Protein AF-A0A2R4M0F5-F1 (afdb_monomer)

Organism: NCBI:txid875171

Radius of gyration: 14.14 Å; Cα contacts (8 Å, |Δi|>4): 103; chains: 1; bounding box: 31×28×37 Å

Nearest PDB structures (foldseek):
  7z3q-assembly1_A  TM=3.157E-01  e=8.423E+00  Homo sapiens

pLDDT: mean 91.21, std 8.67, range [54.84, 97.69]

Mean predicted aligned error: 3.91 Å

Foldseek 3Di:
DDLLVLQLQLLLCCCQPPNCLVCVVCLPPLLVSLVVLQVVLVVLVVLCVVLVPDDPVPRDPSSVVSVVSNVSNVSVPPDDSVRSSVSSVVCVVVVVPPPVRNPD

Secondary structure (DSSP, 8-state):
--HHHHHHHHHHHHIIIIIGGG-GGGGG-HHHHHHHHHHHHHHHHHHHHHHHTS-GGG--HHHHHHHHHHHHHGGGTT--HHHHHHHHHHHHHTTTT-HHHHT-

Structure (mmCIF, N/CA/C/O backbone):
data_AF-A0A2R4M0F5-F1
#
_entry.id   AF-A0A2R4M0F5-F1
#
loop_
_atom_site.group_PDB
_atom_site.id
_atom_site.type_symbol
_atom_site.label_atom_id
_atom_site.label_alt_id
_atom_site.label_comp_id
_atom_site.label_asym_id
_atom_site.label_entity_id
_atom_site.label_seq_id
_atom_site.pdbx_PDB_ins_code
_atom_site.Cartn_x
_atom_site.Cartn_y
_atom_site.Cartn_z
_atom_site.occupancy
_atom_site.B_iso_or_equiv
_atom_site.auth_seq_id
_atom_site.auth_comp_id
_atom_site.auth_asym_id
_atom_site.auth_atom_id
_atom_site.pdbx_PDB_model_num
ATOM 1 N N . MET A 1 1 ? -12.616 13.832 -6.824 1.00 59.62 1 MET A N 1
ATOM 2 C CA . MET A 1 1 ? -12.333 12.917 -5.696 1.00 59.62 1 MET A CA 1
ATOM 3 C C . MET A 1 1 ? -11.372 13.626 -4.759 1.00 59.62 1 MET A C 1
ATOM 5 O O . MET A 1 1 ? -10.396 14.182 -5.255 1.00 59.62 1 MET A O 1
ATOM 9 N N . GLY A 1 2 ? -11.665 13.701 -3.460 1.00 85.56 2 GLY A N 1
ATOM 10 C CA . GLY A 1 2 ? -10.789 14.400 -2.518 1.00 85.56 2 GLY A CA 1
ATOM 11 C C . GLY A 1 2 ? -9.448 13.677 -2.349 1.00 85.56 2 GLY A C 1
ATOM 12 O O . GLY A 1 2 ? -9.358 12.466 -2.557 1.00 85.56 2 GLY A O 1
ATOM 13 N N . LYS A 1 3 ? -8.397 14.400 -1.931 1.00 89.00 3 LYS A N 1
ATOM 14 C CA . LYS A 1 3 ? -7.096 13.794 -1.575 1.00 89.00 3 LYS A CA 1
ATOM 15 C C . LYS A 1 3 ? -7.280 12.657 -0.561 1.00 89.00 3 LYS A C 1
ATOM 17 O O . LYS A 1 3 ? -6.698 11.590 -0.721 1.00 89.00 3 LYS A O 1
ATOM 22 N N . HIS A 1 4 ? -8.145 12.871 0.424 1.00 94.00 4 HIS A N 1
ATOM 23 C CA . HIS A 1 4 ? -8.508 11.891 1.443 1.00 94.00 4 HIS A CA 1
ATOM 24 C C . HIS A 1 4 ? -9.094 10.590 0.851 1.00 94.00 4 HIS A C 1
ATOM 26 O O . HIS A 1 4 ? -8.579 9.507 1.122 1.00 94.00 4 HIS A O 1
ATOM 32 N N . ASP A 1 5 ? -10.082 10.684 -0.046 1.00 94.69 5 ASP A N 1
ATOM 33 C CA . ASP A 1 5 ? -10.689 9.507 -0.691 1.00 94.69 5 ASP A CA 1
ATOM 34 C C . ASP A 1 5 ? -9.673 8.711 -1.514 1.00 94.69 5 ASP A C 1
ATOM 36 O O . ASP A 1 5 ? -9.697 7.481 -1.531 1.00 94.69 5 ASP A O 1
ATOM 40 N N . SER A 1 6 ? -8.752 9.412 -2.183 1.00 95.50 6 SER A N 1
ATOM 41 C CA . SER A 1 6 ? -7.701 8.764 -2.969 1.00 95.50 6 SER A CA 1
ATOM 42 C C . SER A 1 6 ? -6.733 7.957 -2.095 1.00 95.50 6 SER A C 1
ATOM 44 O O . SER A 1 6 ? -6.307 6.877 -2.500 1.00 95.50 6 SER A O 1
ATOM 46 N N . VAL A 1 7 ? -6.443 8.430 -0.875 1.00 97.19 7 VAL A N 1
ATOM 47 C CA . VAL A 1 7 ? -5.639 7.693 0.111 1.00 97.19 7 VAL A CA 1
ATOM 48 C C . VAL A 1 7 ? -6.387 6.454 0.590 1.00 97.19 7 VAL A C 1
ATOM 50 O O . VAL A 1 7 ? -5.822 5.365 0.553 1.00 97.19 7 VAL A O 1
ATOM 53 N N . LEU A 1 8 ? -7.661 6.587 0.970 1.00 96.69 8 LEU A N 1
ATOM 54 C CA . LEU A 1 8 ? -8.474 5.452 1.418 1.00 96.69 8 LEU A CA 1
ATOM 55 C C . LEU A 1 8 ? -8.600 4.368 0.341 1.00 96.69 8 LEU A C 1
ATOM 57 O O . LEU A 1 8 ? -8.444 3.185 0.638 1.00 96.69 8 LEU A O 1
ATOM 61 N N . GLN A 1 9 ? -8.841 4.753 -0.914 1.00 95.94 9 GLN A N 1
ATOM 62 C CA . GLN A 1 9 ? -8.931 3.804 -2.026 1.00 95.94 9 GLN A CA 1
ATOM 63 C C . GLN A 1 9 ? -7.598 3.102 -2.297 1.00 95.94 9 GLN A C 1
ATOM 65 O O . GLN A 1 9 ? -7.572 1.877 -2.436 1.00 95.94 9 GLN A O 1
ATOM 70 N N . ALA A 1 10 ? -6.494 3.853 -2.335 1.00 96.94 10 ALA A N 1
ATOM 71 C CA . ALA A 1 10 ? -5.162 3.291 -2.529 1.00 96.94 10 ALA A CA 1
ATOM 72 C C . ALA A 1 10 ? -4.784 2.335 -1.387 1.00 96.94 10 ALA A C 1
ATOM 74 O O . ALA A 1 10 ? -4.281 1.237 -1.627 1.00 96.94 10 ALA A O 1
ATOM 75 N N . LEU A 1 11 ? -5.074 2.720 -0.144 1.00 97.25 11 LEU A N 1
ATOM 76 C CA . LEU A 1 11 ? -4.801 1.909 1.036 1.00 97.25 11 LEU A CA 1
ATOM 77 C C . LEU A 1 11 ? -5.634 0.628 1.032 1.00 97.25 11 LEU A C 1
ATOM 79 O O . LEU A 1 11 ? -5.096 -0.457 1.247 1.00 97.25 11 LEU A O 1
ATOM 83 N N . ARG A 1 12 ? -6.925 0.734 0.707 1.00 95.50 12 ARG A N 1
ATOM 84 C CA . ARG A 1 12 ? -7.805 -0.425 0.557 1.00 95.50 12 ARG A CA 1
ATOM 85 C C . ARG A 1 12 ? -7.296 -1.377 -0.524 1.00 95.50 12 ARG A C 1
ATOM 87 O O . ARG A 1 12 ? -7.290 -2.579 -0.296 1.00 95.50 12 ARG A O 1
ATOM 94 N N . PHE A 1 13 ? -6.840 -0.862 -1.667 1.00 95.12 13 PHE A N 1
ATOM 95 C CA . PHE A 1 13 ? -6.222 -1.679 -2.715 1.00 95.12 13 PHE A CA 1
ATOM 96 C C . PHE A 1 13 ? -5.027 -2.477 -2.173 1.00 95.12 13 PHE A C 1
ATOM 98 O O . PHE A 1 13 ? -4.968 -3.692 -2.356 1.00 95.12 13 PHE A O 1
ATOM 105 N N . VAL A 1 14 ? -4.093 -1.829 -1.467 1.00 95.69 14 VAL A N 1
ATOM 106 C CA . VAL A 1 14 ? -2.915 -2.523 -0.921 1.00 95.69 14 VAL A CA 1
ATOM 107 C C . VAL A 1 14 ? -3.331 -3.579 0.104 1.00 95.69 14 VAL A C 1
ATOM 109 O O . VAL A 1 14 ? -2.896 -4.728 0.018 1.00 95.69 14 VAL A O 1
ATOM 112 N N . LEU A 1 15 ? -4.201 -3.223 1.046 1.00 95.25 15 LEU A N 1
ATOM 113 C CA . LEU A 1 15 ?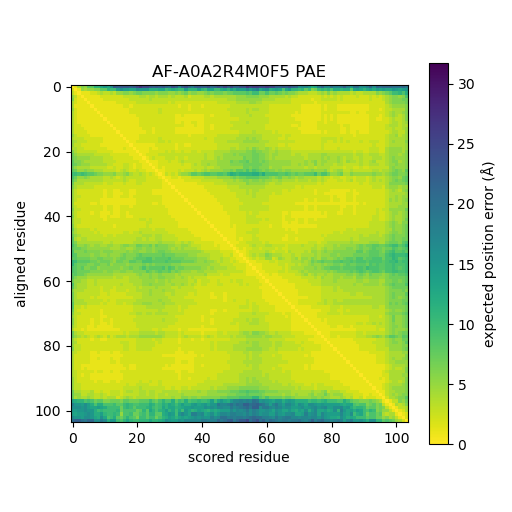 -4.620 -4.127 2.113 1.00 95.25 15 LEU A CA 1
ATOM 114 C C . LEU A 1 15 ? -5.394 -5.331 1.577 1.00 95.25 15 LEU A C 1
ATOM 116 O O . LEU A 1 15 ? -5.026 -6.466 1.874 1.00 95.25 15 LEU A O 1
ATOM 120 N N . CYS A 1 16 ? -6.408 -5.099 0.742 1.00 93.06 16 CYS A N 1
ATOM 121 C CA . CYS A 1 16 ? -7.269 -6.163 0.234 1.00 93.06 16 CYS A CA 1
ATOM 122 C C . CYS A 1 16 ? -6.595 -7.030 -0.82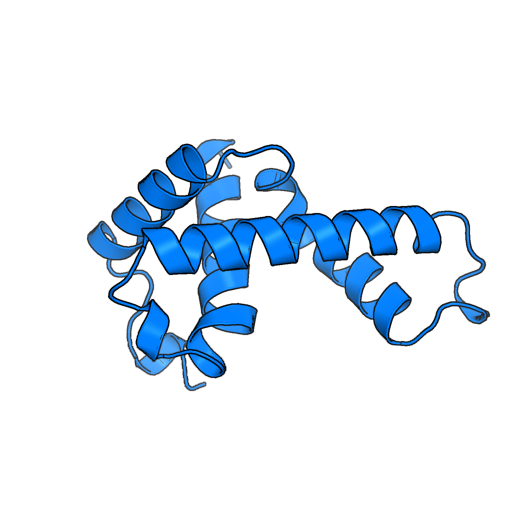6 1.00 93.06 16 CYS A C 1
ATOM 124 O O . CYS A 1 16 ? -6.868 -8.219 -0.867 1.00 93.06 16 CYS A O 1
ATOM 126 N N . GLU A 1 17 ? -5.749 -6.472 -1.696 1.00 91.56 17 GLU A N 1
ATOM 127 C CA . GLU A 1 17 ? -5.206 -7.238 -2.827 1.00 91.56 17 GLU A CA 1
ATOM 128 C C . GLU A 1 17 ? -3.775 -7.733 -2.614 1.00 91.56 17 GLU A C 1
ATOM 130 O O . GLU A 1 17 ? -3.315 -8.603 -3.359 1.00 91.56 17 GLU A O 1
ATOM 135 N N . LYS A 1 18 ? -3.023 -7.143 -1.677 1.00 91.44 18 LYS A N 1
ATOM 136 C CA . LYS A 1 18 ? -1.577 -7.396 -1.542 1.00 91.44 18 LYS A CA 1
ATOM 137 C C . LYS A 1 18 ? -1.174 -7.888 -0.156 1.00 91.44 18 LYS A C 1
ATOM 139 O O . LYS A 1 18 ? -0.248 -8.696 -0.081 1.00 91.44 18 LYS A O 1
ATOM 144 N N . VAL A 1 19 ? -1.851 -7.439 0.906 1.00 93.06 19 VAL A N 1
ATOM 145 C CA . VAL A 1 19 ? -1.493 -7.761 2.299 1.00 93.06 19 VAL A CA 1
ATOM 146 C C . VAL A 1 19 ? -2.365 -8.881 2.867 1.00 93.06 19 VAL A C 1
ATOM 148 O O . VAL A 1 19 ? -1.873 -9.992 3.057 1.00 93.06 19 VAL A O 1
ATOM 151 N N . TYR A 1 20 ? -3.652 -8.630 3.112 1.00 92.56 20 TYR A N 1
ATOM 152 C CA . TYR A 1 20 ? -4.519 -9.545 3.860 1.00 92.56 20 TYR A CA 1
ATOM 153 C C . TYR A 1 20 ? -4.707 -10.929 3.227 1.00 92.56 20 TYR A C 1
ATOM 155 O O . TYR A 1 20 ? -4.646 -11.894 3.986 1.00 92.56 20 TYR A O 1
ATOM 163 N N . PRO A 1 21 ? -4.797 -11.098 1.891 1.00 89.62 21 PRO A N 1
ATOM 164 C CA . PRO A 1 21 ? -4.873 -12.436 1.295 1.00 89.62 21 PRO A CA 1
ATOM 165 C C . PRO A 1 21 ? -3.678 -13.341 1.626 1.00 89.62 21 PRO A C 1
ATOM 167 O O . PRO A 1 21 ? -3.781 -14.559 1.548 1.00 89.62 21 PRO A O 1
ATOM 170 N N . ARG A 1 22 ? -2.526 -12.756 1.982 1.00 89.25 22 ARG A N 1
ATOM 171 C CA . ARG A 1 22 ? -1.290 -13.485 2.319 1.00 89.25 22 ARG A CA 1
ATOM 172 C C . ARG A 1 22 ? -1.002 -13.513 3.819 1.00 89.25 22 ARG A C 1
ATOM 174 O O . ARG A 1 22 ? -0.160 -14.285 4.264 1.00 89.25 22 ARG A O 1
ATOM 181 N N . ARG A 1 23 ? -1.630 -12.614 4.576 1.00 89.56 23 ARG A N 1
ATOM 182 C CA . ARG A 1 23 ? -1.312 -12.286 5.970 1.00 89.56 23 ARG A CA 1
ATOM 183 C C . ARG A 1 23 ? -2.588 -11.888 6.719 1.00 89.56 23 ARG A C 1
ATOM 185 O O . ARG A 1 23 ? -2.766 -10.730 7.104 1.00 89.56 23 ARG A O 1
ATOM 192 N N . LEU A 1 24 ? -3.501 -12.844 6.897 1.00 88.12 24 LEU A N 1
ATOM 193 C CA . LEU A 1 24 ? -4.765 -12.627 7.620 1.00 88.12 24 LEU A CA 1
ATOM 194 C C . LEU A 1 24 ? -4.543 -12.252 9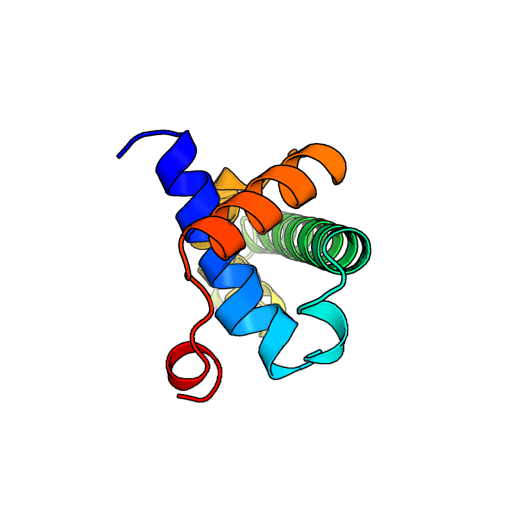.093 1.00 88.12 24 LEU A C 1
ATOM 196 O O . LEU A 1 24 ? -5.362 -11.547 9.681 1.00 88.12 24 LEU A O 1
ATOM 200 N N . ASP A 1 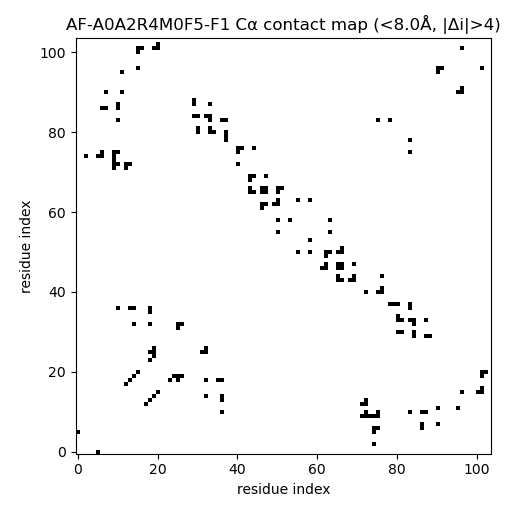25 ? -3.404 -12.650 9.667 1.00 88.62 25 ASP A N 1
ATOM 201 C CA . ASP A 1 25 ? -2.954 -12.265 11.009 1.00 88.62 25 ASP A CA 1
ATOM 202 C C . ASP A 1 25 ? -2.886 -10.741 11.207 1.00 88.62 25 ASP A C 1
ATOM 204 O O . ASP A 1 25 ? -3.046 -10.244 12.321 1.00 88.62 25 ASP A O 1
ATOM 208 N N . LEU A 1 26 ? -2.703 -9.981 10.123 1.00 91.69 26 LEU A N 1
ATOM 209 C CA . LEU A 1 26 ? -2.580 -8.526 10.161 1.00 91.69 26 LEU A CA 1
ATOM 210 C C . LEU A 1 26 ? -3.922 -7.789 10.201 1.00 91.69 26 LEU A C 1
ATOM 212 O O . LEU A 1 26 ? -3.935 -6.588 10.459 1.00 91.69 26 LEU A O 1
ATOM 216 N N . MET A 1 27 ? -5.054 -8.466 9.979 1.00 87.75 27 MET A N 1
ATOM 217 C CA . MET A 1 27 ? -6.375 -7.819 9.951 1.00 87.75 27 MET A CA 1
ATOM 218 C C . MET A 1 27 ? -6.778 -7.200 11.295 1.00 87.75 27 MET A C 1
ATOM 220 O O . MET A 1 27 ? -7.609 -6.305 11.327 1.00 87.75 27 MET A O 1
ATOM 224 N N . ARG A 1 28 ? -6.193 -7.654 12.408 1.00 83.88 28 ARG A N 1
ATOM 225 C CA . ARG A 1 28 ? -6.455 -7.114 13.755 1.00 83.88 28 ARG A CA 1
ATOM 226 C C . ARG A 1 28 ? -5.254 -6.382 14.353 1.00 83.88 28 ARG A C 1
ATOM 228 O O . ARG A 1 28 ? -5.224 -6.130 15.553 1.00 83.88 28 ARG A O 1
ATOM 235 N N . ASN A 1 29 ? -4.242 -6.085 13.539 1.00 91.62 29 ASN A N 1
ATOM 236 C CA . ASN A 1 29 ? -3.013 -5.442 13.985 1.00 91.62 29 ASN A CA 1
ATOM 237 C C . ASN A 1 29 ? -2.643 -4.293 13.044 1.00 91.62 29 ASN A C 1
ATOM 239 O O . ASN A 1 29 ? -1.765 -4.425 12.191 1.00 91.62 29 ASN A O 1
ATOM 243 N N . ASP A 1 30 ? -3.308 -3.153 13.230 1.00 90.25 30 ASP A N 1
ATOM 244 C CA . ASP A 1 30 ? -3.152 -1.981 12.365 1.00 90.25 30 ASP A CA 1
ATOM 245 C C . ASP A 1 30 ? -1.721 -1.440 12.352 1.00 90.25 30 ASP A C 1
ATOM 247 O O . ASP A 1 30 ? -1.253 -0.972 11.318 1.00 90.25 30 ASP A O 1
ATOM 251 N N . THR A 1 31 ? -0.996 -1.533 13.471 1.00 93.25 31 THR A N 1
ATOM 252 C CA . THR A 1 31 ? 0.415 -1.123 13.539 1.00 93.25 31 THR A CA 1
ATOM 253 C C . THR A 1 31 ? 1.266 -1.977 12.602 1.00 93.25 31 THR A C 1
ATOM 255 O O . THR A 1 31 ? 1.990 -1.447 11.760 1.00 93.25 31 THR A O 1
ATOM 258 N N . ARG A 1 32 ? 1.140 -3.306 12.691 1.00 94.94 32 ARG A N 1
ATOM 259 C CA . ARG A 1 32 ? 1.905 -4.227 11.846 1.00 94.94 32 ARG A CA 1
ATOM 260 C C . ARG A 1 32 ? 1.442 -4.175 10.389 1.00 94.94 32 ARG A C 1
ATOM 262 O O . ARG A 1 32 ? 2.266 -4.272 9.484 1.00 94.94 32 ARG A O 1
ATOM 269 N N . ALA A 1 33 ? 0.148 -3.975 10.146 1.00 95.50 33 ALA A N 1
ATOM 270 C CA . ALA A 1 33 ? -0.388 -3.755 8.807 1.00 95.50 33 ALA A CA 1
ATOM 271 C C . ALA A 1 33 ? 0.166 -2.461 8.186 1.00 95.50 33 ALA A C 1
ATOM 273 O O . ALA A 1 33 ? 0.586 -2.481 7.031 1.00 95.50 33 ALA A O 1
ATOM 274 N N . ALA A 1 34 ? 0.246 -1.366 8.949 1.00 97.00 34 ALA A N 1
ATOM 275 C CA . ALA A 1 34 ? 0.823 -0.102 8.495 1.00 97.00 34 ALA A CA 1
ATOM 276 C C . ALA A 1 34 ? 2.312 -0.234 8.144 1.00 97.00 34 ALA A C 1
ATOM 278 O O . ALA A 1 34 ? 2.726 0.277 7.107 1.00 97.00 34 ALA A O 1
ATOM 279 N N . GLU A 1 35 ? 3.099 -0.961 8.945 1.00 96.31 35 GLU A N 1
ATOM 280 C CA . GLU A 1 35 ? 4.505 -1.272 8.633 1.00 96.31 35 GLU A CA 1
ATOM 281 C C . GLU A 1 35 ? 4.647 -2.023 7.304 1.00 96.31 35 GLU A C 1
ATOM 283 O O . GLU A 1 35 ? 5.493 -1.691 6.473 1.00 96.31 35 GLU A O 1
ATOM 288 N N . VAL A 1 36 ? 3.795 -3.025 7.079 1.00 96.50 36 VAL A N 1
ATOM 289 C CA . VAL A 1 36 ? 3.814 -3.809 5.839 1.00 96.50 36 VAL A CA 1
ATOM 290 C C . VAL A 1 36 ? 3.381 -2.962 4.641 1.00 96.50 36 VAL A C 1
ATOM 292 O O . VAL A 1 36 ? 3.991 -3.065 3.577 1.00 96.50 36 VAL A O 1
ATOM 295 N N . VAL A 1 37 ? 2.370 -2.101 4.796 1.00 97.38 37 VAL A N 1
ATOM 296 C CA . VAL A 1 37 ? 1.943 -1.167 3.743 1.00 97.38 37 VAL A CA 1
ATOM 297 C C . VAL A 1 37 ? 3.054 -0.171 3.412 1.00 97.38 37 VAL A C 1
ATOM 299 O O . VAL A 1 37 ? 3.349 0.019 2.236 1.00 97.38 37 VAL A O 1
ATOM 302 N N . GLU A 1 38 ? 3.690 0.437 4.415 1.00 97.19 38 GLU A N 1
ATOM 303 C CA . GLU A 1 38 ? 4.807 1.370 4.221 1.00 97.19 38 GLU A CA 1
ATOM 304 C C . GLU A 1 38 ? 5.950 0.699 3.448 1.00 97.19 38 GLU A C 1
ATOM 306 O O . GLU A 1 38 ? 6.401 1.217 2.424 1.00 97.19 38 GLU A O 1
ATOM 311 N N . SER A 1 39 ? 6.362 -0.496 3.884 1.00 95.94 39 SER A N 1
ATOM 312 C CA . SER A 1 39 ? 7.404 -1.277 3.212 1.00 95.94 39 SER A CA 1
ATOM 313 C C . SER A 1 39 ? 7.024 -1.606 1.766 1.00 95.94 39 SER A C 1
ATOM 315 O O . SER A 1 39 ? 7.826 -1.406 0.854 1.00 95.94 39 SER A O 1
ATOM 317 N N . TYR A 1 40 ? 5.781 -2.032 1.527 1.00 95.56 40 TYR A N 1
ATOM 318 C CA . TYR A 1 40 ? 5.279 -2.317 0.186 1.00 95.56 40 TYR A CA 1
ATOM 319 C C . TYR A 1 40 ? 5.319 -1.083 -0.728 1.00 95.56 40 TYR A C 1
ATOM 321 O O . TYR A 1 40 ? 5.777 -1.173 -1.868 1.00 95.56 40 TYR A O 1
ATOM 329 N N . VAL A 1 41 ? 4.858 0.073 -0.240 1.00 96.69 41 VAL A N 1
ATOM 330 C CA . VAL A 1 41 ? 4.854 1.330 -1.003 1.00 96.69 41 VAL A CA 1
ATOM 331 C C . VAL A 1 41 ? 6.277 1.778 -1.325 1.00 96.69 41 VAL A C 1
ATOM 333 O O . VAL A 1 41 ? 6.533 2.195 -2.457 1.00 96.69 41 VAL A O 1
ATOM 336 N N . SER A 1 42 ? 7.200 1.645 -0.369 1.00 95.50 42 SER A N 1
ATOM 337 C CA . SER A 1 42 ? 8.617 1.964 -0.557 1.00 95.50 42 SER A CA 1
ATOM 338 C C . SER A 1 42 ? 9.242 1.104 -1.659 1.00 95.50 42 SER A C 1
ATOM 340 O O . SER A 1 42 ? 9.741 1.640 -2.649 1.00 95.50 42 SER A O 1
ATOM 342 N N . ILE A 1 43 ? 9.087 -0.223 -1.566 1.00 95.00 43 ILE A N 1
ATOM 343 C CA . ILE A 1 43 ? 9.603 -1.175 -2.560 1.00 95.00 43 ILE A CA 1
ATOM 344 C C . ILE A 1 43 ? 9.037 -0.857 -3.949 1.00 95.00 43 ILE A C 1
ATOM 346 O O . ILE A 1 43 ? 9.783 -0.687 -4.908 1.00 95.00 43 ILE A O 1
ATOM 350 N N . ILE A 1 44 ? 7.716 -0.723 -4.091 1.00 96.12 44 ILE A N 1
ATOM 351 C CA . ILE A 1 44 ? 7.123 -0.427 -5.404 1.00 96.12 44 ILE A CA 1
ATOM 352 C C . ILE A 1 44 ? 7.624 0.912 -5.961 1.00 96.12 44 ILE A C 1
ATOM 354 O O . ILE A 1 44 ? 7.847 1.008 -7.167 1.00 96.12 44 ILE A O 1
ATOM 358 N N . SER A 1 45 ? 7.828 1.926 -5.117 1.00 94.62 45 SER A N 1
ATOM 359 C CA . SER A 1 45 ? 8.336 3.235 -5.550 1.00 94.62 45 SER A CA 1
ATOM 360 C C . SER A 1 45 ? 9.784 3.167 -6.039 1.00 94.62 45 SER A C 1
ATOM 362 O O . SER A 1 45 ? 10.102 3.753 -7.074 1.00 94.62 45 SER A O 1
ATOM 364 N N . GLU A 1 46 ? 10.642 2.411 -5.353 1.00 93.31 46 GLU A N 1
ATOM 365 C CA . GLU A 1 46 ? 12.034 2.185 -5.755 1.00 93.31 46 GLU A CA 1
ATOM 366 C C . GLU A 1 46 ? 12.112 1.468 -7.111 1.00 93.31 46 GLU A C 1
ATOM 368 O O . GLU A 1 46 ? 12.749 1.945 -8.056 1.00 93.31 46 GLU A O 1
ATOM 373 N N . PHE A 1 47 ? 11.379 0.362 -7.255 1.00 93.19 47 PHE A N 1
ATOM 374 C CA . PHE A 1 47 ? 11.356 -0.393 -8.507 1.00 93.19 47 PHE A CA 1
ATOM 375 C C . PHE A 1 47 ? 10.678 0.375 -9.644 1.00 93.19 47 PHE A C 1
ATOM 377 O O . PHE A 1 47 ? 11.089 0.242 -10.797 1.00 93.19 47 PHE A O 1
ATOM 384 N N . TYR A 1 48 ? 9.674 1.205 -9.348 1.00 94.06 48 TYR A N 1
ATOM 385 C CA . TYR A 1 48 ? 9.095 2.120 -10.328 1.00 94.06 48 TYR A CA 1
ATOM 386 C C . TYR A 1 48 ? 10.138 3.109 -10.849 1.00 94.06 48 TYR A C 1
ATOM 388 O O . TYR A 1 48 ? 10.266 3.252 -12.063 1.00 94.06 48 TYR A O 1
ATOM 396 N N . ALA A 1 49 ? 10.902 3.753 -9.961 1.00 90.62 49 ALA A N 1
ATOM 397 C CA . ALA A 1 49 ? 11.939 4.704 -10.352 1.00 90.62 49 ALA A CA 1
ATOM 398 C C . ALA A 1 49 ? 12.990 4.043 -11.259 1.00 90.62 49 ALA A C 1
ATOM 40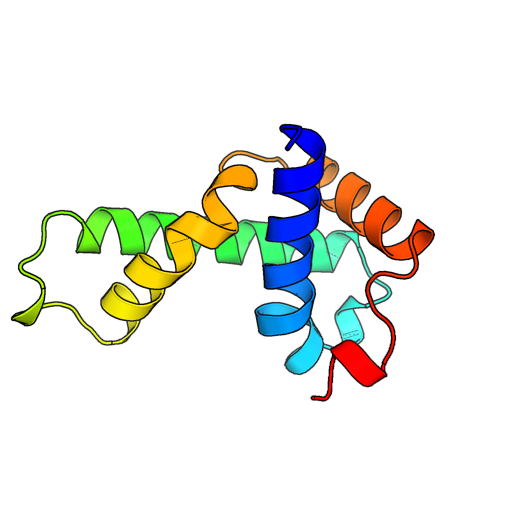0 O O . ALA A 1 49 ? 13.324 4.583 -12.315 1.00 90.62 49 ALA A O 1
ATOM 401 N N . GLY A 1 50 ? 13.426 2.827 -10.911 1.00 88.38 50 GLY A N 1
ATOM 402 C CA . GLY A 1 50 ? 14.326 2.032 -11.750 1.00 88.38 50 GLY A CA 1
ATOM 403 C C . GLY A 1 50 ? 13.713 1.630 -13.099 1.00 88.38 50 GLY A C 1
ATOM 404 O O . GLY A 1 50 ? 14.398 1.640 -14.120 1.00 88.38 50 GLY A O 1
ATOM 405 N N . ALA A 1 51 ? 12.419 1.304 -13.135 1.00 91.31 51 ALA A N 1
ATOM 406 C CA . ALA A 1 51 ? 11.711 0.897 -14.348 1.00 91.31 51 ALA A CA 1
ATOM 407 C C . ALA A 1 51 ? 11.354 2.069 -15.277 1.00 91.31 51 ALA A C 1
ATOM 409 O O . ALA A 1 51 ? 11.231 1.869 -16.490 1.00 91.31 51 ALA A O 1
ATOM 410 N N . TYR A 1 52 ? 11.166 3.271 -14.724 1.00 90.75 52 TYR A N 1
ATOM 411 C CA . TYR A 1 52 ? 10.660 4.444 -15.435 1.00 90.75 52 TYR A CA 1
ATOM 412 C C . TYR A 1 52 ? 11.544 4.819 -16.626 1.00 90.75 52 TYR A C 1
ATOM 414 O O . TYR A 1 52 ? 11.040 5.025 -17.727 1.00 90.75 52 TYR A O 1
ATOM 422 N N . PHE A 1 53 ? 12.863 4.799 -16.428 1.00 88.81 53 PHE A N 1
ATOM 423 C CA . PHE A 1 53 ? 13.849 5.133 -17.460 1.00 88.81 53 PHE A CA 1
ATOM 424 C C . PHE A 1 53 ? 14.280 3.932 -18.318 1.00 88.81 53 PHE A C 1
ATOM 426 O O . PHE A 1 53 ? 15.019 4.092 -19.289 1.00 88.81 53 PHE A O 1
ATOM 433 N N . LYS A 1 54 ? 13.830 2.714 -17.990 1.00 90.25 54 LYS A N 1
ATOM 434 C CA . LYS A 1 54 ? 14.166 1.503 -18.750 1.00 90.25 54 LYS A CA 1
ATOM 435 C C . LYS A 1 54 ? 13.243 1.322 -19.949 1.00 90.25 54 LYS A C 1
ATOM 437 O O . LYS A 1 54 ? 12.029 1.520 -19.854 1.00 90.25 54 LYS A O 1
ATOM 442 N N . ASN A 1 55 ? 13.818 0.823 -21.046 1.00 92.69 55 ASN A N 1
ATOM 443 C CA . ASN A 1 55 ? 13.055 0.338 -22.196 1.00 92.69 55 ASN A CA 1
ATOM 444 C C . ASN A 1 55 ? 12.031 -0.723 -21.725 1.00 92.69 55 ASN A C 1
ATOM 446 O O . ASN A 1 55 ? 12.447 -1.689 -21.076 1.00 92.69 55 ASN A O 1
ATOM 450 N N . PRO A 1 56 ? 10.729 -0.592 -22.057 1.00 92.00 56 PRO A N 1
ATOM 451 C CA . PRO A 1 56 ? 9.692 -1.536 -21.643 1.00 92.00 56 PRO A CA 1
ATOM 452 C C . PRO A 1 56 ? 10.007 -3.008 -21.938 1.00 92.00 56 PRO A C 1
ATOM 454 O O . PRO A 1 56 ? 9.704 -3.865 -21.111 1.00 92.00 56 PRO A O 1
ATOM 457 N N . ALA A 1 57 ? 10.670 -3.299 -23.063 1.00 93.00 57 ALA A N 1
ATOM 458 C CA . ALA A 1 57 ? 11.042 -4.659 -23.459 1.00 93.00 57 ALA A CA 1
ATOM 459 C C . ALA A 1 57 ? 12.137 -5.277 -22.570 1.00 93.00 57 ALA A C 1
ATOM 461 O O . ALA A 1 57 ? 12.275 -6.495 -22.517 1.00 93.00 57 ALA A O 1
ATOM 462 N N . LYS A 1 58 ? 12.908 -4.447 -21.856 1.00 93.62 58 LYS A N 1
ATOM 463 C CA . LYS A 1 58 ? 14.005 -4.873 -20.972 1.00 93.62 58 LYS A CA 1
ATOM 464 C C . LYS A 1 58 ? 13.605 -4.937 -19.496 1.00 93.62 58 LYS A C 1
ATOM 466 O O . LYS A 1 58 ? 14.445 -5.249 -18.657 1.00 93.62 58 LYS A O 1
ATOM 471 N N . ARG A 1 59 ? 12.350 -4.617 -19.160 1.00 92.50 59 ARG A N 1
ATOM 472 C CA . ARG A 1 59 ? 11.876 -4.615 -17.772 1.00 92.50 59 ARG A CA 1
ATOM 473 C C . ARG A 1 59 ? 11.694 -6.035 -17.255 1.00 92.50 59 ARG A C 1
ATOM 475 O O . ARG A 1 59 ? 11.035 -6.868 -17.894 1.00 92.50 59 ARG A O 1
ATOM 482 N N . THR A 1 60 ? 12.190 -6.285 -16.049 1.00 94.25 60 THR A N 1
ATOM 483 C CA . THR A 1 60 ? 11.903 -7.537 -15.345 1.00 94.25 60 THR A CA 1
ATOM 484 C C . THR A 1 60 ? 10.395 -7.661 -15.073 1.00 94.25 60 THR A C 1
ATOM 486 O O . THR A 1 60 ? 9.664 -6.661 -15.102 1.00 94.25 60 THR A O 1
ATOM 489 N N . PRO A 1 61 ? 9.876 -8.872 -14.804 1.00 92.75 61 PRO A N 1
ATOM 490 C CA . PRO A 1 61 ? 8.479 -9.035 -14.403 1.00 92.75 61 PRO A CA 1
ATOM 491 C C . PRO A 1 61 ? 8.103 -8.169 -13.191 1.00 92.75 61 PRO A C 1
ATOM 493 O O . PRO A 1 61 ? 7.021 -7.582 -13.163 1.00 92.75 61 PRO A O 1
ATOM 496 N N . PHE A 1 62 ? 9.020 -8.024 -12.229 1.00 91.00 62 PHE A N 1
ATOM 497 C CA . PHE A 1 62 ? 8.792 -7.205 -11.041 1.00 91.00 62 PHE A CA 1
ATOM 498 C C . PHE A 1 62 ? 8.726 -5.709 -11.372 1.00 91.00 62 PHE A C 1
ATOM 500 O O . PHE A 1 62 ? 7.816 -5.022 -10.919 1.00 91.00 62 PHE A O 1
ATOM 507 N N . GLU A 1 63 ? 9.621 -5.212 -12.225 1.00 93.06 63 GLU A N 1
ATOM 508 C CA . GLU A 1 63 ? 9.614 -3.820 -12.697 1.00 93.06 63 GLU A CA 1
ATOM 509 C C . GLU A 1 63 ? 8.352 -3.479 -13.490 1.00 93.06 63 GLU A C 1
ATOM 511 O O . GLU A 1 63 ? 7.778 -2.405 -13.315 1.00 93.06 63 GLU A O 1
ATOM 516 N N . ARG A 1 64 ? 7.875 -4.404 -14.334 1.00 94.19 64 ARG A N 1
ATOM 517 C CA . ARG A 1 64 ? 6.581 -4.257 -15.017 1.00 94.19 64 ARG A CA 1
ATOM 518 C C . ARG A 1 64 ? 5.433 -4.153 -14.021 1.00 94.19 64 ARG A C 1
ATOM 520 O O . ARG A 1 64 ? 4.587 -3.272 -14.160 1.00 94.19 64 ARG A O 1
ATOM 527 N N . ASN A 1 65 ? 5.411 -5.017 -13.008 1.00 93.00 65 ASN A N 1
ATOM 528 C CA . ASN A 1 65 ? 4.392 -4.962 -11.966 1.00 93.00 65 ASN A CA 1
ATOM 529 C C . ASN A 1 65 ? 4.462 -3.648 -11.168 1.00 93.00 65 ASN A C 1
ATOM 531 O O . ASN A 1 65 ? 3.439 -2.990 -11.000 1.00 93.00 65 ASN A O 1
ATOM 535 N N . ALA A 1 66 ? 5.654 -3.228 -10.737 1.00 94.06 66 ALA A N 1
ATOM 536 C CA . ALA A 1 66 ? 5.850 -1.966 -10.029 1.00 94.06 66 ALA A CA 1
ATOM 537 C C . ALA A 1 66 ? 5.366 -0.772 -10.865 1.00 94.06 66 ALA A C 1
ATOM 539 O O . ALA A 1 66 ? 4.625 0.065 -10.356 1.00 94.06 66 ALA A O 1
ATOM 540 N N . TYR A 1 67 ? 5.675 -0.751 -12.166 1.00 92.94 67 TYR A N 1
ATOM 541 C CA . TYR A 1 67 ? 5.198 0.274 -13.095 1.00 92.94 67 TYR A CA 1
ATOM 542 C C . TYR A 1 67 ? 3.671 0.359 -13.179 1.00 92.94 67 TYR A C 1
ATOM 544 O O . TYR A 1 67 ? 3.101 1.448 -13.122 1.00 92.94 67 TYR A O 1
ATOM 552 N N . ASN A 1 68 ? 2.998 -0.789 -13.247 1.00 92.06 68 ASN A N 1
ATOM 553 C CA . ASN 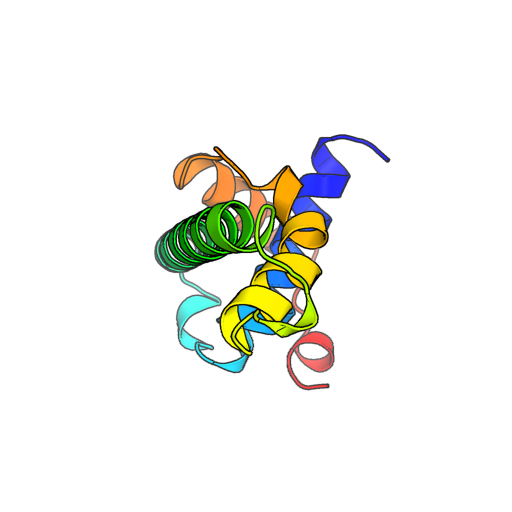A 1 68 ? 1.539 -0.849 -13.334 1.00 92.06 68 ASN A CA 1
ATOM 554 C C . ASN A 1 68 ? 0.844 -0.514 -12.005 1.00 92.06 68 ASN A C 1
ATOM 556 O O . ASN A 1 68 ? -0.272 0.006 -11.995 1.00 92.06 68 ASN A O 1
ATOM 560 N N . VAL A 1 69 ? 1.479 -0.835 -10.877 1.00 94.69 69 VAL A N 1
ATOM 561 C CA . VAL A 1 69 ? 0.888 -0.669 -9.545 1.00 94.69 69 VAL A CA 1
ATOM 562 C C . VAL A 1 69 ? 1.159 0.712 -8.956 1.00 94.69 69 VAL A C 1
ATOM 564 O O . VAL A 1 69 ? 0.302 1.224 -8.236 1.00 94.69 69 VAL A O 1
ATOM 567 N N . PHE A 1 70 ? 2.297 1.335 -9.271 1.00 95.12 70 PHE A N 1
ATOM 568 C CA . PHE A 1 70 ? 2.726 2.601 -8.673 1.00 95.12 70 PHE A CA 1
ATOM 569 C C . PHE A 1 70 ? 1.632 3.671 -8.710 1.00 95.12 70 PHE A C 1
ATOM 571 O O . PHE A 1 70 ? 1.331 4.286 -7.692 1.00 95.12 70 PHE A O 1
ATOM 578 N N . TRP A 1 71 ? 0.951 3.835 -9.845 1.00 93.12 71 TRP A N 1
ATOM 579 C CA . TRP A 1 71 ? -0.109 4.835 -9.989 1.00 93.12 71 TRP A CA 1
ATOM 580 C C . TRP A 1 71 ? -1.316 4.600 -9.077 1.00 93.12 71 TRP A C 1
ATOM 582 O O . TRP A 1 71 ? -1.925 5.568 -8.625 1.00 93.12 71 TRP A O 1
ATOM 592 N N . LYS A 1 72 ? -1.627 3.339 -8.750 1.00 95.19 72 LYS A N 1
ATOM 593 C CA . LYS A 1 72 ? -2.709 2.987 -7.817 1.00 95.19 72 LYS A CA 1
ATOM 594 C C . LYS A 1 72 ? -2.350 3.308 -6.369 1.00 95.19 72 LYS A C 1
ATOM 596 O O . LYS A 1 72 ? -3.238 3.592 -5.574 1.00 95.19 72 LYS A O 1
ATOM 601 N N . ILE A 1 73 ? -1.062 3.258 -6.029 1.00 96.56 73 ILE A N 1
ATOM 602 C CA . ILE A 1 73 ? -0.579 3.439 -4.653 1.00 96.56 73 ILE A CA 1
ATOM 603 C C . ILE A 1 73 ? 0.091 4.792 -4.410 1.00 96.56 73 ILE A C 1
ATOM 605 O O . ILE A 1 73 ? 0.397 5.116 -3.268 1.00 96.56 73 ILE A O 1
ATOM 609 N N . ARG A 1 74 ? 0.297 5.602 -5.457 1.00 95.62 74 ARG A N 1
ATOM 610 C CA . ARG A 1 74 ? 0.929 6.927 -5.390 1.00 95.62 74 ARG A CA 1
ATOM 611 C C . ARG A 1 74 ? 0.378 7.817 -4.265 1.00 95.62 74 ARG A C 1
ATOM 613 O O . ARG A 1 74 ? 1.199 8.481 -3.636 1.00 95.62 74 ARG A O 1
ATOM 620 N N . PRO A 1 75 ? -0.939 7.841 -3.960 1.00 97.25 75 PRO A N 1
ATOM 621 C CA . PRO A 1 75 ? -1.460 8.634 -2.842 1.00 97.25 75 PRO A CA 1
ATOM 622 C C . PRO A 1 75 ? -0.879 8.271 -1.466 1.00 97.25 75 PRO A C 1
ATOM 624 O O . PRO A 1 75 ? -0.944 9.089 -0.555 1.00 97.25 75 PRO A O 1
ATOM 627 N N . LEU A 1 76 ? -0.320 7.067 -1.310 1.00 97.50 76 LEU A N 1
ATOM 628 C CA . LEU A 1 76 ? 0.288 6.589 -0.066 1.00 97.50 76 LEU A CA 1
ATOM 629 C C . LEU A 1 76 ? 1.758 6.995 0.084 1.00 97.50 76 LEU A C 1
ATOM 631 O O . LEU A 1 76 ? 2.335 6.816 1.155 1.00 97.50 76 LEU A O 1
ATOM 635 N N . ASN A 1 77 ? 2.383 7.496 -0.982 1.00 94.56 77 ASN A N 1
ATOM 636 C CA . ASN A 1 77 ? 3.814 7.756 -0.984 1.00 94.56 77 ASN A CA 1
ATOM 637 C C . ASN A 1 77 ? 4.166 8.900 -0.017 1.00 94.56 77 ASN A C 1
ATOM 639 O O . ASN A 1 77 ? 3.540 9.961 -0.044 1.00 94.56 77 ASN A O 1
ATOM 643 N N . GLY A 1 78 ? 5.158 8.669 0.844 1.00 91.50 78 GLY A N 1
ATOM 644 C CA . GLY A 1 78 ? 5.577 9.613 1.884 1.00 91.50 78 GLY A CA 1
ATOM 645 C C . GLY A 1 78 ? 4.652 9.709 3.105 1.00 91.50 78 GLY A C 1
ATOM 646 O O . GLY A 1 78 ? 4.896 10.546 3.972 1.00 91.50 78 GLY A O 1
ATOM 647 N N . LEU A 1 79 ? 3.599 8.887 3.211 1.00 96.38 79 LEU A N 1
ATOM 648 C CA . LEU A 1 79 ? 2.800 8.817 4.437 1.00 96.38 79 LEU A CA 1
ATOM 649 C C . LEU A 1 79 ? 3.554 8.050 5.526 1.00 96.38 79 LEU A C 1
ATOM 651 O O . LEU A 1 79 ? 4.073 6.965 5.281 1.00 96.38 79 LEU A O 1
ATOM 655 N N . SER A 1 80 ? 3.560 8.589 6.746 1.00 95.62 80 SER A N 1
ATOM 656 C CA . SER A 1 80 ? 4.141 7.903 7.903 1.00 95.62 80 SER A CA 1
ATOM 657 C C . SER A 1 80 ? 3.302 6.699 8.333 1.00 95.62 80 SER A C 1
ATOM 659 O O . SER A 1 80 ? 2.080 6.687 8.151 1.00 95.62 80 SER A O 1
ATOM 661 N N . LYS A 1 81 ? 3.928 5.730 9.014 1.00 95.38 81 LYS A N 1
ATOM 662 C CA . LYS A 1 81 ? 3.225 4.608 9.669 1.00 95.38 81 LYS A CA 1
ATOM 663 C C . LYS A 1 81 ? 2.039 5.042 10.517 1.00 95.38 81 LYS A C 1
ATOM 665 O O . LYS A 1 81 ? 0.964 4.467 10.390 1.00 95.38 81 LYS A O 1
ATOM 670 N N . ASP A 1 82 ? 2.198 6.080 11.336 1.00 96.19 82 ASP A N 1
ATOM 671 C CA . ASP A 1 82 ? 1.105 6.584 12.174 1.00 96.19 82 ASP A CA 1
ATOM 672 C C . ASP A 1 82 ? -0.064 7.120 11.347 1.00 96.19 82 ASP A C 1
ATOM 674 O O . ASP A 1 82 ? -1.225 6.947 11.718 1.00 96.19 82 ASP A O 1
ATOM 678 N N . THR A 1 83 ? 0.234 7.754 10.212 1.00 97.00 83 THR A N 1
ATOM 679 C CA . THR A 1 83 ? -0.789 8.243 9.285 1.00 97.00 83 THR A CA 1
ATOM 680 C C . THR A 1 83 ? -1.508 7.076 8.622 1.00 97.00 83 THR A C 1
ATOM 682 O O . THR A 1 83 ? -2.736 7.037 8.628 1.00 97.00 83 THR A O 1
ATOM 685 N N . LEU A 1 84 ? -0.761 6.094 8.113 1.00 97.69 84 LEU A N 1
ATOM 686 C CA . LEU A 1 84 ? -1.322 4.875 7.533 1.00 97.69 84 LEU A CA 1
ATOM 687 C C . LEU A 1 84 ? -2.212 4.153 8.547 1.00 97.69 84 LEU A C 1
ATOM 689 O O . LEU A 1 84 ? -3.356 3.852 8.228 1.00 97.69 84 LEU A O 1
ATOM 693 N N . ARG A 1 85 ? -1.752 3.977 9.791 1.00 97.25 85 ARG A N 1
ATOM 694 C CA . ARG A 1 85 ? -2.524 3.348 10.872 1.00 97.25 85 ARG A CA 1
ATOM 695 C C . ARG A 1 85 ? -3.875 4.032 11.099 1.00 97.25 85 ARG A C 1
ATOM 697 O O . ARG A 1 85 ? -4.880 3.343 11.237 1.00 97.25 85 ARG A O 1
ATOM 704 N N . LYS A 1 86 ? -3.927 5.371 11.090 1.00 96.88 86 LYS A N 1
ATOM 705 C CA . LYS A 1 86 ? -5.190 6.126 11.220 1.00 96.88 86 LYS A CA 1
ATOM 706 C C . LYS A 1 86 ? -6.151 5.836 10.064 1.00 96.88 86 LYS A C 1
ATOM 708 O O . LYS A 1 86 ? -7.328 5.593 10.302 1.00 96.88 86 LYS A O 1
ATOM 713 N N . TYR A 1 87 ? -5.647 5.804 8.831 1.00 97.31 87 TYR A N 1
ATOM 714 C CA . TYR A 1 87 ? -6.462 5.467 7.662 1.00 97.31 87 TYR A CA 1
ATOM 715 C C . TYR A 1 87 ? -6.919 3.998 7.651 1.00 97.31 87 TYR A C 1
ATOM 717 O O . TYR A 1 87 ? -8.017 3.712 7.181 1.00 97.31 87 TYR A O 1
ATOM 725 N N . ILE A 1 88 ? -6.119 3.066 8.185 1.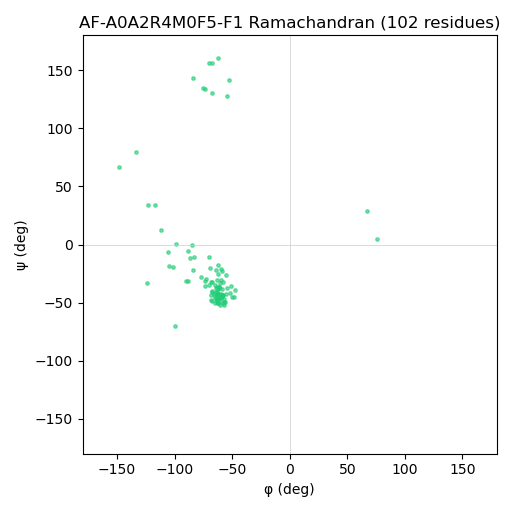00 96.38 88 ILE A N 1
ATOM 726 C CA . ILE A 1 88 ? -6.523 1.658 8.357 1.00 96.38 88 ILE A CA 1
ATOM 727 C C . ILE A 1 88 ? -7.707 1.569 9.325 1.00 96.38 88 ILE A C 1
ATOM 729 O O . ILE A 1 88 ? -8.727 0.969 8.985 1.00 96.38 88 ILE A O 1
ATOM 733 N N . ALA A 1 89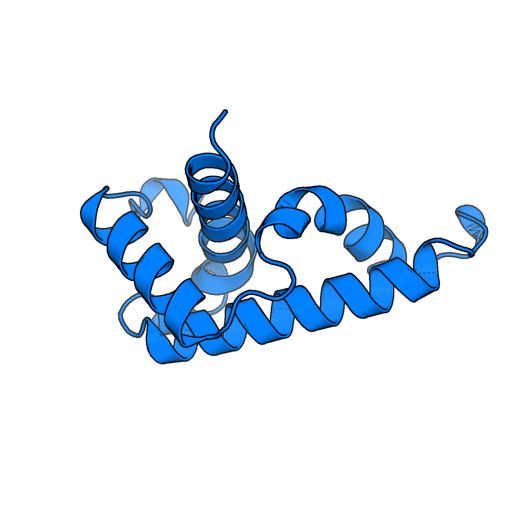 ? -7.601 2.215 10.488 1.00 94.88 89 ALA A N 1
ATOM 734 C CA . ALA A 1 89 ? -8.678 2.255 11.473 1.00 94.88 89 ALA A CA 1
ATOM 735 C C . ALA A 1 89 ? -9.964 2.871 10.890 1.00 94.88 89 ALA A C 1
ATOM 737 O O . ALA A 1 89 ? -11.066 2.384 11.138 1.00 94.88 89 ALA A O 1
ATOM 738 N N . GLU A 1 90 ? -9.836 3.901 10.051 1.00 95.75 90 GLU A N 1
ATOM 739 C CA . GLU A 1 90 ? -10.976 4.495 9.354 1.00 95.75 90 GLU A CA 1
ATOM 740 C C . GLU A 1 90 ? -11.630 3.530 8.350 1.00 95.75 90 GLU A C 1
ATOM 742 O O . GLU A 1 90 ? -12.856 3.428 8.294 1.00 95.75 90 GLU A O 1
ATOM 747 N N . LEU A 1 91 ? -10.839 2.784 7.571 1.00 94.94 91 LEU A N 1
ATOM 748 C CA . LEU A 1 91 ? -11.366 1.760 6.662 1.00 94.94 91 LEU A CA 1
ATOM 749 C C . LEU A 1 91 ? -12.120 0.658 7.420 1.00 94.94 91 LEU A C 1
ATOM 751 O O . LEU A 1 91 ? -13.158 0.195 6.941 1.00 94.94 91 LEU A O 1
ATOM 755 N N . TRP A 1 92 ? -11.644 0.281 8.609 1.00 92.62 92 TRP A N 1
ATOM 756 C CA . TRP A 1 92 ? -12.354 -0.635 9.502 1.00 92.62 92 TRP A CA 1
ATOM 757 C C . TRP A 1 92 ? -13.683 -0.062 9.983 1.00 92.62 92 TRP A C 1
ATOM 759 O O . TRP A 1 92 ? -14.705 -0.736 9.864 1.00 92.62 92 TRP A O 1
ATOM 769 N N . ALA A 1 93 ? -13.694 1.190 10.445 1.00 92.75 93 ALA A N 1
ATOM 770 C CA . ALA A 1 93 ? -14.917 1.869 10.872 1.00 92.75 93 ALA A CA 1
ATOM 771 C C . ALA A 1 93 ? -15.961 1.971 9.741 1.00 92.75 93 ALA A C 1
ATOM 773 O O . ALA A 1 93 ? -17.160 1.923 9.999 1.00 92.75 93 ALA A O 1
ATOM 774 N N . LYS A 1 94 ? -15.510 2.055 8.481 1.00 92.12 94 LYS A N 1
ATOM 775 C CA . LYS A 1 94 ? -16.363 2.061 7.279 1.00 92.12 94 LYS A CA 1
ATOM 776 C C . LYS A 1 94 ? -16.758 0.663 6.775 1.00 92.12 94 LYS A C 1
ATOM 778 O O . LYS A 1 94 ? -17.437 0.571 5.756 1.00 92.12 94 LYS A O 1
ATOM 783 N N . GLY A 1 95 ? -16.321 -0.420 7.422 1.00 89.44 95 GLY A N 1
ATOM 784 C CA . GLY A 1 95 ? -16.626 -1.792 6.994 1.00 89.44 95 GLY A CA 1
ATOM 785 C C . GLY A 1 95 ? -15.986 -2.190 5.656 1.00 89.44 95 GLY A C 1
ATOM 786 O O . GLY A 1 95 ? -16.530 -3.010 4.922 1.00 89.44 95 GLY A O 1
ATOM 787 N N . ALA A 1 96 ? -14.831 -1.617 5.304 1.00 87.81 96 ALA A N 1
ATOM 788 C CA . ALA A 1 96 ? -14.235 -1.761 3.971 1.00 87.81 96 ALA A CA 1
ATOM 789 C C . ALA A 1 96 ? -13.682 -3.168 3.638 1.00 87.81 96 ALA A C 1
ATOM 791 O O . ALA A 1 96 ? -13.344 -3.417 2.471 1.00 87.81 96 ALA A O 1
ATOM 792 N N . PHE A 1 97 ? -13.581 -4.060 4.634 1.00 85.81 97 PHE A N 1
ATOM 793 C CA . PHE A 1 97 ? -12.887 -5.358 4.579 1.00 85.81 97 PHE A CA 1
ATOM 794 C C . PHE A 1 97 ? -13.807 -6.573 4.782 1.00 85.81 97 PHE A C 1
ATOM 796 O O . PHE A 1 97 ? -13.390 -7.571 5.369 1.00 85.81 97 PHE A O 1
ATOM 803 N N . ASP A 1 98 ? -15.057 -6.503 4.322 1.00 75.38 98 ASP A N 1
ATOM 804 C CA . ASP A 1 98 ? -15.976 -7.645 4.391 1.00 75.38 98 ASP A CA 1
ATOM 805 C C . ASP A 1 98 ? -15.344 -8.914 3.772 1.00 75.38 98 ASP A C 1
ATOM 807 O O . ASP A 1 98 ? -14.642 -8.838 2.761 1.00 75.38 98 ASP A O 1
ATOM 811 N N . GLN A 1 99 ? -15.566 -10.094 4.362 1.00 64.38 99 GLN A N 1
ATOM 812 C CA . GLN A 1 99 ? -14.865 -11.333 3.981 1.00 64.38 99 GLN A CA 1
ATOM 813 C C . GLN A 1 99 ? -15.076 -11.688 2.502 1.00 64.38 99 GLN A C 1
ATOM 815 O O . GLN A 1 99 ? -14.160 -12.167 1.837 1.00 64.38 99 GLN A O 1
ATOM 820 N N . LYS A 1 100 ? -16.245 -11.351 1.944 1.00 64.38 100 LYS A N 1
ATOM 821 C CA . LYS A 1 100 ? -16.546 -11.510 0.511 1.00 64.38 100 LYS A CA 1
ATOM 822 C C . LYS A 1 100 ? -15.641 -10.686 -0.410 1.00 64.38 100 LYS A C 1
ATOM 824 O O . LYS A 1 100 ? -15.622 -10.937 -1.606 1.00 64.38 100 LYS A O 1
ATOM 829 N N . ILE A 1 101 ? -14.949 -9.671 0.100 1.00 62.84 101 ILE A N 1
ATOM 830 C CA . ILE A 1 101 ? -14.046 -8.797 -0.662 1.00 62.84 101 ILE A CA 1
ATOM 831 C C . ILE A 1 101 ? -12.618 -9.357 -0.657 1.00 62.84 101 ILE A C 1
ATOM 833 O O . ILE A 1 101 ? -11.894 -9.163 -1.629 1.00 62.84 101 ILE A O 1
ATOM 837 N N . LEU A 1 102 ? -12.216 -10.039 0.418 1.00 63.12 102 LEU A N 1
ATOM 838 C CA . LEU A 1 102 ? -10.845 -10.517 0.627 1.00 63.12 102 LEU A CA 1
ATOM 839 C C . LEU A 1 102 ? -10.551 -11.864 -0.050 1.00 63.12 102 LEU A C 1
ATOM 841 O O . LEU A 1 102 ? -9.389 -12.160 -0.313 1.00 63.12 102 LEU A O 1
ATOM 845 N N . PHE A 1 103 ? -11.589 -12.654 -0.341 1.00 62.62 103 PHE A N 1
ATOM 846 C CA . PHE A 1 103 ? -11.479 -14.018 -0.876 1.00 62.62 103 PHE A CA 1
ATOM 847 C C . PHE A 1 103 ? -12.230 -14.215 -2.206 1.00 62.62 103 PHE A C 1
ATOM 849 O O . PHE A 1 103 ? -12.814 -15.273 -2.429 1.00 62.62 103 PHE A O 1
ATOM 856 N N . LYS A 1 104 ? -12.269 -13.184 -3.060 1.00 54.84 104 LYS A N 1
ATOM 857 C CA . LYS A 1 104 ? -12.823 -13.296 -4.422 1.00 54.84 104 LYS A CA 1
ATOM 858 C C . LYS A 1 104 ? -11.905 -14.045 -5.375 1.00 54.84 104 LYS A C 1
ATOM 860 O O . LYS A 1 104 ? -10.676 -13.839 -5.281 1.00 54.84 104 LYS A O 1
#

Solvent-accessible surface area (backbone atoms only — not comparable to full-atom values): 5860 Å² total; per-residue (Å²): 132,55,76,66,58,48,30,54,52,24,49,48,50,45,41,45,76,67,40,41,73,80,38,64,82,37,79,84,30,48,68,62,37,18,50,51,49,49,52,52,53,50,52,31,50,54,37,22,60,64,36,69,83,44,60,76,92,75,49,50,75,65,27,52,49,17,55,70,45,37,74,58,40,50,68,54,65,92,57,50,52,72,56,43,26,54,53,49,54,49,40,56,77,69,59,71,75,47,69,81,68,50,73,112

Sequence (104 aa):
MGKHDSV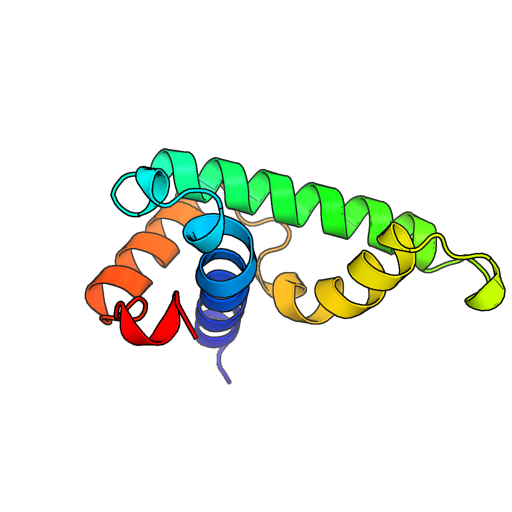LQALRFVLCEKVYPRRLDLMRNDTRAAEVVESYVSIISEFYAGAYFKNPAKRTPFERNAYNVFWKIRPLNGLSKDTLRKYIAELWAKGAFDQKILFK